Protein AF-A0A4Q8QWB9-F1 (afdb_monomer)

Foldseek 3Di:
DPDQDAPPVGHGDDPVVCPPCPPVNVVVVVVVVVVVVVVVVVVVLVCCCVPPVPPDDVVVVVVVVVVVVVVD

Mean predicted aligned error: 13.38 Å

Secondary structure (DSSP, 8-state):
-----B-TTSPBPPTTT--PPPHHHHHHHHHHHHHHHHHHHHHHHHHHHHH-TTT--HHHHHHHHHHHHHT-

Structure (mmCIF, N/CA/C/O backbone):
data_AF-A0A4Q8QWB9-F1
#
_entry.id   AF-A0A4Q8QWB9-F1
#
loop_
_atom_site.group_PDB
_atom_site.id
_atom_site.type_symbol
_atom_site.label_atom_id
_atom_site.label_alt_id
_atom_site.label_comp_id
_atom_site.label_asym_id
_atom_site.label_entity_id
_atom_site.la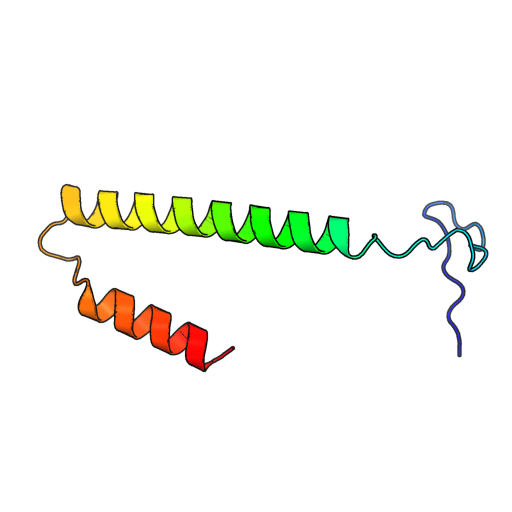bel_seq_id
_atom_site.pdbx_PDB_ins_code
_atom_site.Cartn_x
_atom_site.Cartn_y
_atom_site.Cartn_z
_atom_site.occupancy
_atom_site.B_iso_or_equiv
_atom_site.auth_seq_id
_atom_site.auth_c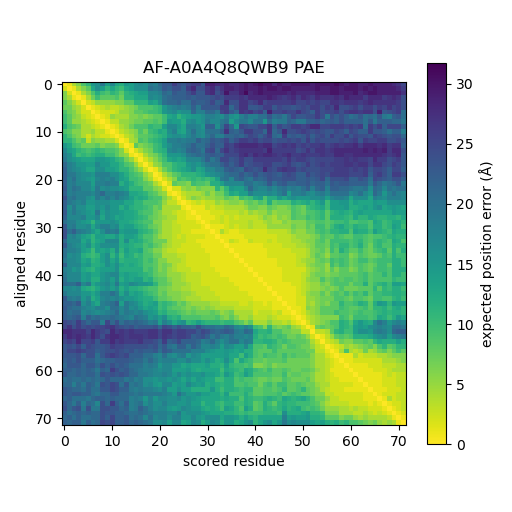omp_id
_atom_site.auth_asym_id
_atom_site.auth_atom_id
_atom_site.pdbx_PDB_model_num
ATOM 1 N N . MET A 1 1 ? 10.391 -19.994 -30.288 1.00 40.03 1 MET A N 1
ATOM 2 C CA . MET A 1 1 ? 10.017 -18.904 -31.212 1.00 40.03 1 MET A CA 1
ATOM 3 C C . MET A 1 1 ? 10.239 -17.574 -30.514 1.00 40.03 1 MET A C 1
ATOM 5 O O . MET A 1 1 ? 9.563 -17.301 -29.532 1.00 40.03 1 MET A O 1
ATOM 9 N N . SER A 1 2 ? 11.203 -16.780 -30.970 1.00 48.34 2 SER A N 1
ATOM 10 C CA . SER A 1 2 ? 11.317 -15.359 -30.629 1.00 48.34 2 SER A CA 1
ATOM 11 C C . SER A 1 2 ? 10.153 -14.625 -31.298 1.00 48.34 2 SER A C 1
ATOM 13 O O . SER A 1 2 ? 10.025 -14.681 -32.517 1.00 48.34 2 SER A O 1
ATOM 15 N N . ASN A 1 3 ? 9.264 -14.015 -30.513 1.00 58.38 3 ASN A N 1
ATOM 16 C CA . ASN A 1 3 ? 8.166 -13.207 -31.040 1.00 58.38 3 ASN A CA 1
ATOM 17 C C . ASN A 1 3 ? 8.743 -11.824 -31.395 1.00 58.38 3 ASN A C 1
ATOM 19 O O . ASN A 1 3 ? 9.178 -11.132 -30.469 1.00 58.38 3 ASN A O 1
ATOM 23 N N . PRO A 1 4 ? 8.861 -11.443 -32.680 1.00 62.16 4 PRO A N 1
ATOM 24 C CA . PRO A 1 4 ? 9.322 -10.107 -33.028 1.00 62.16 4 PRO A CA 1
ATOM 25 C C . PRO A 1 4 ? 8.297 -9.112 -32.480 1.00 62.16 4 PRO A C 1
ATOM 27 O O . PRO A 1 4 ? 7.115 -9.193 -32.801 1.00 62.16 4 PRO A O 1
ATOM 30 N N . GLY A 1 5 ? 8.728 -8.227 -31.579 1.00 68.88 5 GLY A N 1
ATOM 31 C CA . GLY A 1 5 ? 7.862 -7.160 -31.089 1.00 68.88 5 GLY A CA 1
ATOM 32 C C . GLY A 1 5 ? 7.409 -6.306 -32.271 1.00 68.88 5 GLY A C 1
ATOM 33 O O . GLY A 1 5 ? 8.215 -5.982 -33.138 1.00 68.88 5 GLY A O 1
ATOM 34 N N . PHE A 1 6 ? 6.127 -5.973 -32.328 1.00 73.00 6 PHE A N 1
ATOM 35 C CA . PHE A 1 6 ? 5.583 -5.030 -33.301 1.00 73.00 6 PHE A CA 1
ATOM 36 C C . PHE A 1 6 ? 5.229 -3.735 -32.574 1.00 73.00 6 PHE A C 1
ATOM 38 O O . PHE A 1 6 ? 4.776 -3.776 -31.428 1.00 73.00 6 PHE A O 1
ATOM 45 N N . ASP A 1 7 ? 5.456 -2.597 -33.224 1.00 72.69 7 ASP A N 1
ATOM 46 C CA . ASP A 1 7 ? 5.037 -1.290 -32.716 1.00 72.69 7 ASP A CA 1
ATOM 47 C C . ASP A 1 7 ? 3.511 -1.136 -32.712 1.00 72.69 7 ASP A C 1
ATOM 49 O O . ASP A 1 7 ? 2.798 -1.909 -33.350 1.00 72.69 7 ASP A O 1
ATOM 53 N N . ALA A 1 8 ? 2.990 -0.129 -32.004 1.00 78.19 8 ALA A N 1
ATOM 54 C CA . ALA A 1 8 ? 1.559 0.180 -31.936 1.00 78.19 8 ALA A CA 1
ATOM 55 C C . ALA A 1 8 ? 0.925 0.408 -33.325 1.00 78.19 8 ALA A C 1
ATOM 57 O O . ALA A 1 8 ? -0.288 0.284 -33.480 1.00 78.19 8 ALA A O 1
ATOM 58 N N . PHE A 1 9 ? 1.754 0.703 -34.331 1.00 81.50 9 PHE A N 1
ATOM 59 C CA . PHE A 1 9 ? 1.380 0.874 -35.735 1.00 81.50 9 PHE A CA 1
ATOM 60 C C . PHE A 1 9 ? 1.669 -0.353 -36.620 1.00 81.50 9 PHE A C 1
ATOM 62 O O . PHE A 1 9 ? 1.445 -0.298 -37.823 1.00 81.50 9 PHE A O 1
ATOM 69 N N . GLY A 1 10 ? 2.135 -1.467 -36.048 1.00 76.69 10 GLY A N 1
ATOM 70 C CA . GLY A 1 10 ? 2.358 -2.728 -36.764 1.00 76.69 10 GLY A CA 1
ATOM 71 C C . GLY A 1 10 ? 3.705 -2.853 -37.479 1.00 76.69 10 GLY A C 1
ATOM 72 O O . GLY A 1 10 ? 3.925 -3.844 -38.171 1.00 76.69 10 GLY A O 1
ATOM 73 N N . GLU A 1 11 ? 4.621 -1.901 -37.301 1.00 80.81 11 GLU A N 1
ATOM 74 C CA . GLU A 1 11 ? 5.977 -1.991 -37.851 1.00 80.81 11 GLU A CA 1
ATOM 75 C C . GLU A 1 11 ? 6.839 -2.973 -37.030 1.00 80.81 11 GLU A C 1
ATOM 77 O O . GLU A 1 11 ? 6.771 -2.963 -35.793 1.00 80.81 11 GLU A O 1
ATOM 82 N N . PRO A 1 12 ? 7.649 -3.838 -37.673 1.00 72.00 12 PRO A N 1
ATOM 83 C CA . PRO A 1 12 ? 8.509 -4.785 -36.971 1.00 72.00 12 PRO A CA 1
ATOM 84 C C . PRO A 1 12 ? 9.592 -4.035 -36.184 1.00 72.00 12 PRO A C 1
ATOM 86 O O . PRO A 1 12 ? 10.447 -3.359 -36.757 1.00 72.00 12 PRO A O 1
ATOM 89 N N . MET A 1 13 ? 9.580 -4.165 -34.855 1.00 63.53 13 MET A N 1
ATOM 90 C CA . MET A 1 13 ? 10.592 -3.550 -34.002 1.00 63.53 13 MET A CA 1
ATOM 91 C C . MET A 1 13 ? 11.920 -4.288 -34.167 1.00 63.53 13 MET A C 1
ATOM 93 O O . MET A 1 13 ? 12.021 -5.497 -33.934 1.00 63.53 13 MET A O 1
ATOM 97 N N . THR A 1 14 ? 12.976 -3.557 -34.515 1.00 65.00 14 THR A N 1
ATOM 98 C CA . THR A 1 14 ? 14.335 -4.070 -34.355 1.00 65.00 14 THR A CA 1
ATOM 99 C C . THR A 1 14 ? 14.604 -4.246 -32.859 1.00 65.00 14 THR A C 1
ATOM 101 O O . THR A 1 14 ? 14.193 -3.425 -32.042 1.00 65.00 14 THR A O 1
ATOM 104 N N . ALA A 1 15 ? 15.299 -5.314 -32.460 1.00 58.44 15 ALA A N 1
ATOM 105 C CA . ALA A 1 15 ? 15.582 -5.597 -31.043 1.00 58.44 15 ALA A CA 1
ATOM 106 C C . ALA A 1 15 ? 16.309 -4.443 -30.307 1.00 58.44 15 ALA A C 1
ATOM 108 O O . ALA A 1 15 ? 16.356 -4.421 -29.080 1.00 58.44 15 ALA A O 1
ATOM 109 N N . GLU A 1 16 ? 16.852 -3.481 -31.055 1.00 56.81 16 GLU A N 1
ATOM 110 C CA . GLU A 1 16 ? 17.516 -2.272 -30.575 1.00 56.81 16 GLU A CA 1
ATOM 111 C C . GLU A 1 16 ? 16.540 -1.166 -30.115 1.00 56.81 16 GLU A C 1
ATOM 113 O O . GLU A 1 16 ? 16.886 -0.378 -29.232 1.00 56.81 16 GLU A O 1
ATOM 118 N N . SER A 1 17 ? 15.307 -1.120 -30.645 1.00 56.00 17 SER A N 1
ATOM 119 C CA . SER A 1 17 ? 14.283 -0.138 -30.241 1.00 56.00 17 SER A CA 1
ATOM 120 C C . SER A 1 17 ? 13.564 -0.523 -28.946 1.00 56.00 17 SER A C 1
ATOM 122 O O . SER A 1 17 ? 13.049 0.343 -28.233 1.00 56.00 17 SER A O 1
ATOM 124 N N . VAL A 1 18 ? 13.604 -1.805 -28.572 1.00 56.44 18 VAL A N 1
ATOM 125 C CA . VAL A 1 18 ? 13.122 -2.309 -27.282 1.00 56.44 18 VAL A CA 1
ATOM 126 C C . VAL A 1 18 ? 14.171 -2.010 -26.207 1.00 56.44 18 VAL A C 1
ATOM 128 O O . VAL A 1 18 ? 14.785 -2.901 -25.619 1.00 56.44 18 VAL A O 1
ATOM 131 N N . ARG A 1 19 ? 14.403 -0.724 -25.912 1.00 55.75 19 ARG A N 1
ATOM 132 C CA . ARG A 1 19 ? 15.067 -0.349 -24.660 1.00 55.75 19 ARG A CA 1
ATOM 133 C C . ARG A 1 19 ? 14.143 -0.770 -23.529 1.00 55.75 19 ARG A C 1
ATOM 135 O O . ARG A 1 19 ? 13.171 -0.082 -23.227 1.00 55.75 19 ARG A O 1
ATOM 142 N N . ALA A 1 20 ? 14.450 -1.911 -22.913 1.00 59.47 20 ALA A N 1
ATOM 143 C CA . ALA A 1 20 ? 13.817 -2.323 -21.672 1.00 59.47 20 ALA A CA 1
ATOM 144 C C . ALA A 1 20 ? 13.803 -1.114 -20.719 1.00 59.47 20 ALA A C 1
ATOM 146 O O . ALA A 1 20 ? 14.843 -0.449 -20.602 1.00 59.47 20 ALA A O 1
ATOM 147 N N . PRO A 1 21 ? 12.661 -0.786 -20.080 1.00 58.62 21 PRO A N 1
ATOM 148 C CA . PRO A 1 21 ? 12.594 0.337 -19.160 1.00 58.62 21 PRO A CA 1
ATOM 149 C C . PRO A 1 21 ? 13.757 0.208 -18.183 1.00 58.62 21 PRO A C 1
ATOM 151 O O . PRO A 1 21 ? 13.905 -0.817 -17.512 1.00 58.62 21 PRO A O 1
ATOM 154 N N . GLY A 1 22 ? 14.650 1.204 -18.195 1.00 63.28 22 GLY A N 1
ATOM 155 C CA . GLY A 1 22 ? 15.905 1.121 -17.459 1.00 63.28 22 GLY A CA 1
ATOM 156 C C . GLY A 1 22 ? 15.615 0.749 -16.008 1.00 63.28 22 GLY A C 1
ATOM 157 O O . GLY A 1 22 ? 14.655 1.256 -15.428 1.00 63.28 22 GLY A O 1
ATOM 158 N N . ARG A 1 23 ? 16.422 -0.138 -15.408 1.00 64.88 23 ARG A N 1
ATOM 159 C CA . ARG A 1 23 ? 16.197 -0.638 -14.033 1.00 64.88 23 ARG A CA 1
ATOM 160 C C . ARG A 1 23 ? 15.912 0.502 -13.041 1.00 64.88 23 ARG A C 1
ATOM 162 O O . ARG A 1 23 ? 15.060 0.345 -12.171 1.00 64.88 23 ARG A O 1
ATOM 169 N N . ALA A 1 24 ? 16.526 1.669 -13.249 1.00 67.00 24 ALA A N 1
ATOM 170 C CA . ALA A 1 24 ? 16.268 2.903 -12.507 1.00 67.00 24 ALA A CA 1
ATOM 171 C C . ALA A 1 24 ? 14.809 3.410 -12.591 1.00 67.00 24 ALA A C 1
ATOM 173 O O . ALA A 1 24 ? 14.232 3.769 -11.569 1.00 67.00 24 ALA A O 1
ATOM 174 N N . SER A 1 25 ? 14.185 3.394 -13.773 1.00 72.69 25 SER A N 1
ATOM 175 C CA . SER A 1 25 ? 12.786 3.805 -13.976 1.00 72.69 25 SER A CA 1
ATOM 176 C C . SER A 1 25 ? 11.819 2.864 -13.255 1.00 72.69 25 SER A C 1
ATOM 178 O O . SER A 1 25 ? 10.939 3.312 -12.521 1.00 72.69 25 SER A O 1
ATOM 180 N N . SER A 1 26 ? 12.044 1.552 -13.370 1.00 76.44 26 SER A N 1
ATOM 181 C CA . SER A 1 26 ? 11.224 0.557 -12.668 1.00 76.44 26 SER A CA 1
ATOM 182 C C . SER A 1 26 ? 11.343 0.663 -11.141 1.00 76.44 26 SER A C 1
ATOM 184 O O . SER A 1 26 ? 10.362 0.473 -10.422 1.00 76.44 26 SER A O 1
ATOM 186 N N . TRP A 1 27 ? 12.531 1.011 -10.637 1.00 86.00 27 TRP A N 1
ATOM 187 C CA . TRP A 1 27 ? 12.774 1.192 -9.210 1.00 86.00 27 TRP A CA 1
ATOM 188 C C . TRP A 1 27 ? 12.104 2.456 -8.673 1.00 86.00 27 TRP A C 1
ATOM 190 O O . TRP A 1 27 ? 11.436 2.390 -7.646 1.00 86.00 27 TRP A O 1
ATOM 200 N N . LEU A 1 28 ? 12.201 3.576 -9.396 1.00 87.44 28 LEU A N 1
ATOM 201 C CA . LEU A 1 28 ? 11.555 4.828 -9.003 1.00 87.44 28 LEU A CA 1
ATOM 202 C C . LEU A 1 28 ? 10.028 4.690 -8.963 1.00 87.44 28 LEU A C 1
ATOM 204 O O . LEU A 1 28 ? 9.393 5.160 -8.022 1.00 87.44 28 LEU A O 1
ATOM 208 N N . LEU A 1 29 ? 9.443 3.984 -9.935 1.00 86.94 29 LEU A N 1
ATOM 209 C CA . LEU A 1 29 ? 8.008 3.686 -9.952 1.00 86.94 29 LEU A CA 1
ATOM 210 C C . LEU A 1 29 ? 7.584 2.836 -8.750 1.00 86.94 29 LEU A C 1
ATOM 212 O O . LEU A 1 29 ? 6.579 3.135 -8.104 1.00 86.94 29 LEU A O 1
ATOM 216 N N . ARG A 1 30 ? 8.363 1.801 -8.409 1.00 88.50 30 ARG A N 1
ATOM 217 C CA . ARG A 1 30 ? 8.108 0.961 -7.229 1.00 88.50 30 ARG A CA 1
ATOM 218 C C . ARG A 1 30 ? 8.249 1.746 -5.928 1.00 88.50 30 ARG A C 1
ATOM 2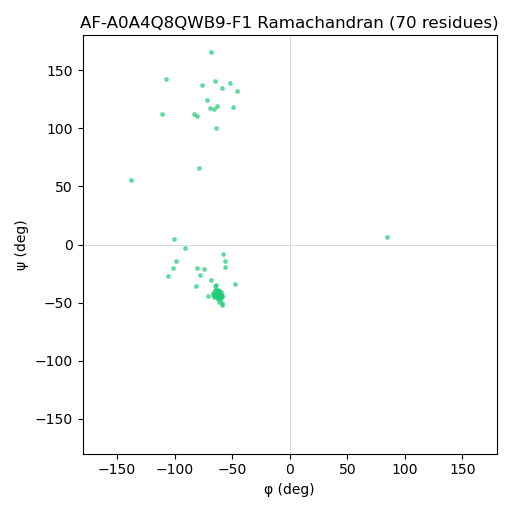20 O O . ARG A 1 30 ? 7.380 1.636 -5.069 1.00 88.50 30 ARG A O 1
ATOM 227 N N . ALA A 1 31 ? 9.293 2.562 -5.808 1.00 91.19 31 ALA A N 1
ATOM 228 C CA . ALA A 1 31 ? 9.526 3.406 -4.642 1.00 91.19 31 ALA A CA 1
ATOM 229 C C . ALA A 1 31 ? 8.393 4.425 -4.451 1.00 91.19 31 ALA A C 1
ATOM 231 O O . ALA A 1 31 ? 7.849 4.535 -3.355 1.00 91.19 31 ALA A O 1
ATOM 232 N N . GLY A 1 32 ? 7.981 5.109 -5.524 1.00 91.06 32 GLY A N 1
ATOM 233 C CA . GLY A 1 32 ? 6.878 6.071 -5.489 1.00 91.06 32 GLY A CA 1
ATOM 234 C C . GLY A 1 32 ? 5.542 5.419 -5.138 1.00 91.06 32 GLY A C 1
ATOM 235 O O . GLY A 1 32 ? 4.818 5.915 -4.279 1.00 91.06 32 GLY A O 1
ATOM 236 N N . THR A 1 33 ? 5.247 4.263 -5.737 1.00 95.25 33 THR A N 1
ATOM 237 C CA . THR 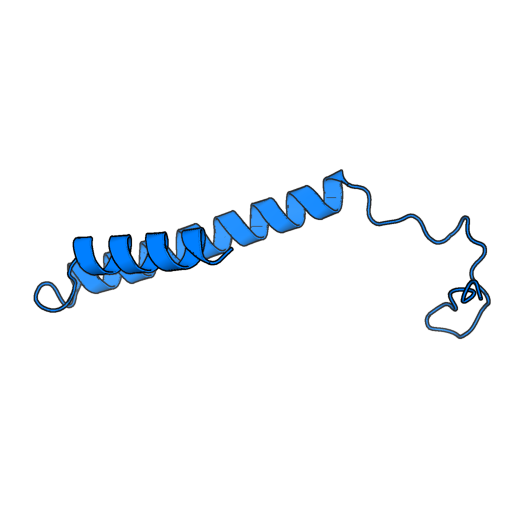A 1 33 ? 4.020 3.507 -5.444 1.00 95.25 33 THR A CA 1
ATOM 238 C C . THR A 1 33 ? 3.996 3.042 -3.987 1.00 95.25 33 THR A C 1
ATOM 240 O O . THR A 1 33 ? 2.992 3.220 -3.303 1.00 95.25 33 THR A O 1
ATOM 243 N N . GLY A 1 34 ? 5.109 2.503 -3.479 1.00 94.25 34 GLY A N 1
ATOM 244 C CA . GLY A 1 34 ? 5.230 2.103 -2.077 1.00 94.25 34 GLY A CA 1
ATOM 245 C C . GLY A 1 34 ? 5.049 3.277 -1.112 1.00 94.25 34 GLY A C 1
ATOM 246 O O . GLY A 1 34 ? 4.276 3.172 -0.162 1.00 94.25 34 GLY A O 1
ATOM 247 N N . ALA A 1 35 ? 5.698 4.413 -1.384 1.00 95.25 35 ALA A N 1
ATOM 248 C CA . ALA A 1 35 ? 5.573 5.618 -0.565 1.00 95.25 35 ALA A CA 1
ATOM 249 C C . ALA A 1 35 ? 4.133 6.156 -0.536 1.00 95.25 35 ALA A C 1
ATOM 251 O O . ALA A 1 35 ? 3.629 6.506 0.531 1.00 95.25 35 ALA A O 1
ATOM 252 N N . PHE A 1 36 ? 3.454 6.170 -1.686 1.00 93.38 36 PHE A N 1
ATOM 253 C CA . PHE A 1 36 ? 2.053 6.573 -1.784 1.00 93.38 36 PHE A CA 1
ATOM 254 C C . PHE A 1 36 ? 1.151 5.698 -0.907 1.00 93.38 36 PHE A C 1
ATOM 256 O O . PHE A 1 36 ? 0.407 6.216 -0.075 1.00 93.38 36 PHE A O 1
ATOM 263 N N . TRP A 1 37 ? 1.250 4.373 -1.043 1.00 95.12 37 TRP A N 1
ATOM 264 C CA . TRP A 1 37 ? 0.418 3.452 -0.267 1.00 95.12 37 TRP A CA 1
ATOM 265 C C . TRP A 1 37 ? 0.706 3.507 1.232 1.00 95.12 37 TRP A C 1
ATOM 267 O O . TRP A 1 37 ? -0.229 3.422 2.028 1.00 95.12 37 TRP A O 1
ATOM 277 N N . LEU A 1 38 ? 1.966 3.712 1.624 1.00 94.19 38 LEU A N 1
ATOM 278 C CA . LEU A 1 38 ? 2.338 3.912 3.025 1.00 94.19 38 LEU A CA 1
ATOM 279 C C . LEU A 1 38 ? 1.649 5.157 3.596 1.00 94.19 38 LEU A C 1
ATOM 281 O O . LEU A 1 38 ? 1.040 5.087 4.664 1.00 94.19 38 LEU A O 1
ATOM 285 N N . LEU A 1 39 ? 1.677 6.274 2.862 1.00 94.00 39 LEU A N 1
ATOM 286 C CA . LEU A 1 39 ? 1.011 7.508 3.277 1.00 94.00 39 LEU A CA 1
ATOM 287 C C . LEU A 1 39 ? -0.506 7.309 3.421 1.00 94.00 39 LEU A C 1
ATOM 289 O O . LEU A 1 39 ? -1.087 7.696 4.433 1.00 94.00 39 LEU A O 1
ATOM 293 N N . VAL A 1 40 ? -1.141 6.661 2.438 1.00 94.25 40 VAL A N 1
ATOM 294 C CA . VAL A 1 40 ? -2.581 6.356 2.453 1.00 94.25 40 VAL A CA 1
ATOM 295 C C . VAL A 1 40 ? -2.949 5.514 3.673 1.00 94.25 40 VAL A C 1
ATOM 297 O O . VAL A 1 40 ? -3.864 5.879 4.413 1.00 94.25 40 VAL A O 1
ATOM 300 N N . ALA A 1 41 ? -2.221 4.421 3.921 1.00 90.12 41 ALA A N 1
ATOM 301 C CA . ALA A 1 41 ? -2.455 3.561 5.075 1.00 90.12 41 ALA A CA 1
ATOM 302 C C . ALA A 1 41 ? -2.306 4.340 6.391 1.00 90.12 41 ALA A C 1
ATOM 304 O O . ALA A 1 41 ? -3.170 4.241 7.260 1.00 90.12 41 ALA A O 1
ATOM 305 N N . GLY A 1 42 ? -1.269 5.175 6.511 1.00 91.06 42 GLY A N 1
ATOM 306 C CA . GLY A 1 42 ? -1.055 6.029 7.679 1.00 91.06 42 GLY A CA 1
ATOM 307 C C . GLY A 1 42 ? -2.215 6.993 7.941 1.00 91.06 42 GLY A C 1
ATOM 308 O O . GLY A 1 42 ? -2.681 7.092 9.075 1.00 91.06 42 GLY A O 1
ATOM 309 N N . ILE A 1 43 ? -2.733 7.656 6.903 1.00 88.75 43 ILE A N 1
ATOM 310 C CA . ILE A 1 43 ? -3.866 8.588 7.029 1.00 88.75 43 ILE A CA 1
ATOM 311 C C . ILE A 1 43 ? -5.145 7.846 7.433 1.00 88.75 43 ILE A C 1
ATOM 313 O O . ILE A 1 43 ? -5.871 8.314 8.309 1.00 88.75 43 ILE A O 1
ATOM 317 N N . VAL A 1 44 ? -5.422 6.683 6.837 1.00 87.38 44 VAL A N 1
ATOM 318 C CA . VAL A 1 44 ? -6.601 5.869 7.182 1.00 87.38 44 VAL A CA 1
ATOM 319 C C . VAL A 1 44 ? -6.522 5.374 8.627 1.00 87.38 44 VAL A C 1
ATOM 321 O O . VAL A 1 44 ? -7.516 5.458 9.347 1.00 87.38 44 VAL A O 1
ATOM 324 N N . ILE A 1 45 ? -5.346 4.922 9.073 1.00 85.50 45 ILE A N 1
ATOM 325 C CA . ILE A 1 45 ? -5.101 4.517 10.464 1.00 85.50 45 ILE A CA 1
ATOM 326 C C . ILE A 1 45 ? -5.305 5.699 11.412 1.00 85.50 45 ILE A C 1
ATOM 328 O O . ILE A 1 45 ? -6.044 5.575 12.386 1.00 85.50 45 ILE A O 1
ATOM 332 N N . ALA A 1 46 ? -4.708 6.856 11.115 1.00 85.12 46 ALA A N 1
ATOM 333 C CA . ALA A 1 46 ? -4.877 8.062 11.919 1.00 85.12 46 ALA A CA 1
ATOM 334 C C . ALA A 1 46 ? -6.356 8.466 12.005 1.00 85.12 46 ALA A C 1
ATOM 336 O O . ALA A 1 46 ? -6.858 8.749 13.089 1.00 85.12 46 ALA A O 1
ATOM 337 N N . ARG A 1 47 ? -7.084 8.412 10.882 1.00 85.38 47 ARG A N 1
ATOM 338 C CA . ARG A 1 47 ? -8.528 8.670 10.830 1.00 85.38 47 ARG A CA 1
ATOM 339 C C . ARG A 1 47 ? -9.304 7.675 11.691 1.00 85.38 47 ARG A C 1
ATOM 341 O O . ARG A 1 47 ? -10.191 8.090 12.427 1.00 85.38 47 ARG A O 1
ATOM 348 N N . ALA A 1 48 ? -8.991 6.384 11.622 1.00 81.62 48 ALA A N 1
ATOM 349 C CA . ALA A 1 48 ? -9.660 5.368 12.431 1.00 81.62 48 ALA A CA 1
ATOM 350 C C . ALA A 1 48 ? -9.393 5.564 13.932 1.00 81.62 48 ALA A C 1
ATOM 352 O O . ALA A 1 48 ? -10.324 5.515 14.729 1.00 81.62 48 ALA A O 1
ATOM 353 N N . ALA A 1 49 ? -8.150 5.872 14.307 1.00 79.50 49 ALA A N 1
ATOM 354 C CA . ALA A 1 49 ? -7.777 6.149 15.689 1.00 79.50 49 ALA A CA 1
ATOM 355 C C . ALA A 1 49 ? -8.461 7.411 16.243 1.00 79.50 49 ALA A C 1
ATOM 357 O O . ALA A 1 49 ? -8.886 7.420 17.395 1.00 79.50 49 ALA A O 1
ATOM 358 N N . TYR A 1 50 ? -8.587 8.466 15.430 1.00 75.06 50 TYR A N 1
ATOM 359 C CA . TYR A 1 50 ? -9.124 9.753 15.882 1.00 75.06 50 TYR A CA 1
ATOM 360 C C . TYR A 1 50 ? -10.658 9.800 15.915 1.00 75.06 50 TYR A C 1
ATOM 362 O O . TYR A 1 50 ? -11.230 10.434 16.797 1.00 75.06 50 TYR A O 1
ATOM 370 N N . PHE A 1 51 ? -11.334 9.145 14.964 1.00 70.75 51 PHE A N 1
ATOM 371 C CA . PHE A 1 51 ? -12.796 9.201 14.843 1.00 70.75 51 PHE A CA 1
ATOM 372 C C . PHE A 1 51 ? -13.517 7.968 15.411 1.00 70.75 51 PHE A C 1
ATOM 374 O O . PHE A 1 51 ? -14.700 8.062 15.723 1.00 70.75 51 PHE A O 1
ATOM 381 N N . GLU A 1 52 ? -12.836 6.828 15.580 1.00 66.06 52 GLU A N 1
ATOM 382 C CA . GLU A 1 52 ? -13.436 5.561 16.032 1.00 66.06 52 GLU A CA 1
ATOM 383 C C . GLU A 1 52 ? -12.537 4.834 17.052 1.00 66.06 52 GLU A C 1
ATOM 385 O O . GLU A 1 52 ? -12.192 3.658 16.902 1.00 66.06 52 GLU A O 1
ATOM 390 N N . ALA A 1 53 ? -12.180 5.534 18.134 1.00 60.88 53 ALA A N 1
ATOM 391 C CA . ALA A 1 53 ? -11.248 5.071 19.172 1.00 60.88 53 ALA A CA 1
ATOM 392 C C . ALA A 1 53 ? -11.631 3.749 19.888 1.00 60.88 53 ALA A C 1
ATOM 394 O O . ALA A 1 53 ? -10.828 3.215 20.647 1.00 60.88 53 ALA A O 1
ATOM 395 N N . GLY A 1 54 ? -12.833 3.202 19.658 1.00 63.72 54 GLY A N 1
ATOM 396 C CA . GLY A 1 54 ? -13.279 1.915 20.211 1.00 63.72 54 GLY A CA 1
ATOM 397 C C . GLY A 1 54 ? -13.168 0.712 19.264 1.00 63.72 54 GLY A C 1
ATOM 398 O O . GLY A 1 54 ? -13.279 -0.422 19.721 1.00 63.72 54 GLY A O 1
ATOM 399 N N . VAL A 1 55 ? -12.966 0.930 17.959 1.00 63.97 55 VAL A N 1
ATOM 400 C CA . VAL A 1 55 ? -12.976 -0.138 16.934 1.00 63.97 55 VAL A C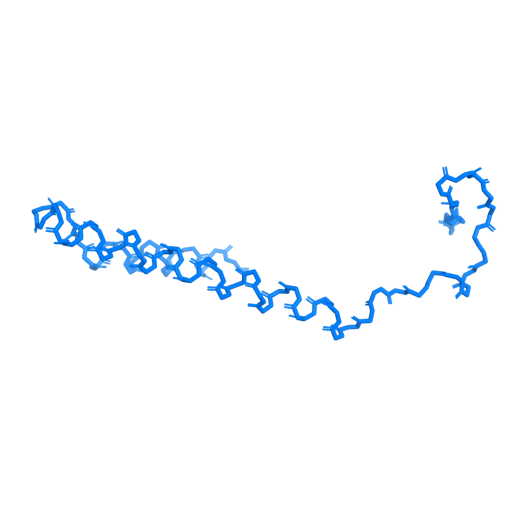A 1
ATOM 401 C C . VAL A 1 55 ? -11.563 -0.460 16.441 1.00 63.97 55 VAL A C 1
ATOM 403 O O . VAL A 1 55 ? -11.279 -1.585 16.021 1.00 63.97 55 VAL A O 1
ATOM 406 N N . PHE A 1 56 ? -10.653 0.511 16.511 1.00 68.50 56 PHE A N 1
ATOM 407 C CA . PHE A 1 56 ? -9.296 0.349 16.012 1.00 68.50 56 PHE A CA 1
ATOM 408 C C . PHE A 1 56 ? -8.391 -0.354 17.035 1.00 68.50 56 PHE A C 1
ATOM 410 O O . PHE A 1 56 ? -8.053 0.203 18.075 1.00 68.50 56 PHE A O 1
ATOM 417 N N . ASN A 1 57 ? -7.965 -1.581 16.720 1.00 74.56 57 ASN A N 1
ATOM 418 C CA . ASN A 1 57 ? -6.976 -2.323 17.498 1.00 74.56 57 ASN A CA 1
ATOM 419 C C . ASN A 1 57 ? -5.674 -2.443 16.691 1.00 74.56 57 ASN A C 1
ATOM 421 O O . ASN A 1 57 ? -5.630 -3.119 15.658 1.00 74.56 57 ASN A O 1
ATOM 425 N N . PHE A 1 58 ? -4.628 -1.766 17.166 1.00 73.25 58 PHE A N 1
ATOM 426 C CA . PHE A 1 58 ? -3.336 -1.698 16.486 1.00 73.25 58 PHE A CA 1
ATOM 427 C C . PHE A 1 58 ? -2.673 -3.078 16.355 1.00 73.25 58 PHE A C 1
ATOM 429 O O . PHE A 1 58 ? -2.176 -3.398 15.278 1.00 73.25 58 PHE A O 1
ATOM 436 N N . ASP A 1 59 ? -2.755 -3.939 17.376 1.00 78.25 59 ASP A N 1
ATOM 437 C CA . ASP A 1 59 ? -2.183 -5.293 17.333 1.00 78.25 59 ASP A CA 1
ATOM 438 C C . ASP A 1 59 ? -2.820 -6.151 16.234 1.00 78.25 59 ASP A C 1
ATOM 440 O O . ASP A 1 59 ? -2.125 -6.859 15.504 1.00 78.25 59 ASP A O 1
ATOM 444 N N . ARG A 1 60 ? -4.142 -6.044 16.041 1.00 80.81 60 ARG A N 1
ATOM 445 C CA . ARG A 1 60 ? -4.846 -6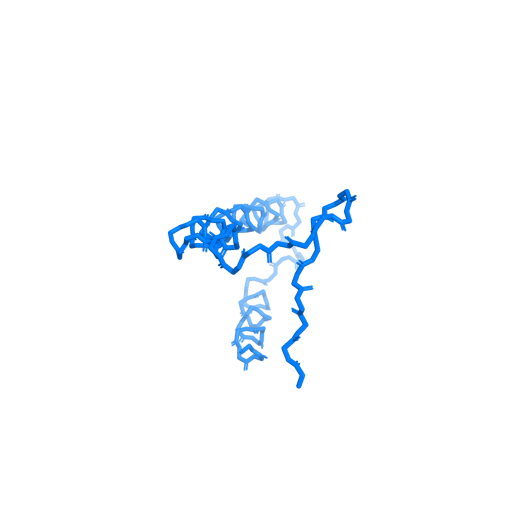.741 14.953 1.00 80.81 60 ARG A CA 1
ATOM 446 C C . ARG A 1 60 ? -4.409 -6.243 13.573 1.00 80.81 60 ARG A C 1
ATOM 448 O O . ARG A 1 60 ? -4.275 -7.048 12.651 1.00 80.81 60 ARG A O 1
ATOM 455 N N . ALA A 1 61 ? -4.192 -4.937 13.423 1.00 78.62 61 ALA A N 1
ATOM 456 C CA . ALA A 1 61 ? -3.709 -4.350 12.175 1.00 78.62 61 ALA A CA 1
ATOM 457 C C . ALA A 1 61 ? -2.269 -4.794 11.860 1.00 78.62 61 ALA A C 1
ATOM 459 O O . ALA A 1 61 ? -1.970 -5.155 10.721 1.00 78.62 61 ALA A O 1
ATOM 460 N N . VAL A 1 62 ? -1.400 -4.838 12.875 1.00 80.62 62 VAL A N 1
ATOM 461 C CA . VAL A 1 62 ? -0.020 -5.327 12.750 1.00 80.62 62 VAL A CA 1
ATOM 462 C C . VAL A 1 62 ? 0.008 -6.816 12.407 1.00 80.62 62 VAL A C 1
ATOM 464 O O . VAL A 1 62 ? 0.719 -7.203 11.484 1.00 80.62 62 VAL A O 1
ATOM 467 N N . ALA A 1 63 ? -0.808 -7.641 13.066 1.00 83.88 63 ALA A N 1
ATOM 468 C CA . ALA A 1 63 ? -0.899 -9.071 12.771 1.00 83.88 63 ALA A CA 1
ATOM 469 C C . ALA A 1 63 ? -1.374 -9.340 11.331 1.00 83.88 63 ALA A C 1
ATOM 471 O O . ALA A 1 63 ? -0.839 -10.216 10.651 1.00 83.88 63 ALA A O 1
ATOM 472 N N . TRP A 1 64 ? -2.339 -8.559 10.831 1.00 81.69 64 TRP A N 1
ATOM 473 C CA . TRP A 1 64 ? -2.775 -8.638 9.434 1.00 81.69 64 TRP A CA 1
ATOM 474 C C . TRP A 1 64 ? -1.660 -8.243 8.457 1.00 81.69 64 TRP A C 1
ATOM 476 O O . TRP A 1 64 ? -1.425 -8.952 7.478 1.00 81.69 64 TRP A O 1
ATOM 486 N N . ALA A 1 65 ? -0.934 -7.157 8.742 1.00 81.94 65 ALA A N 1
ATOM 487 C CA . ALA A 1 65 ? 0.195 -6.729 7.922 1.00 81.94 65 ALA A CA 1
ATOM 488 C C . ALA A 1 65 ? 1.302 -7.795 7.896 1.00 81.94 65 ALA A C 1
ATOM 490 O O . ALA A 1 65 ? 1.780 -8.159 6.826 1.00 81.94 65 ALA A O 1
ATOM 491 N N . GLN A 1 66 ? 1.663 -8.356 9.053 1.00 80.38 66 GLN A N 1
ATOM 492 C CA . GLN A 1 66 ? 2.628 -9.454 9.147 1.00 80.38 66 GLN A CA 1
ATOM 493 C C . GLN A 1 66 ? 2.178 -10.688 8.357 1.00 80.38 66 GLN A C 1
ATOM 495 O O . GLN A 1 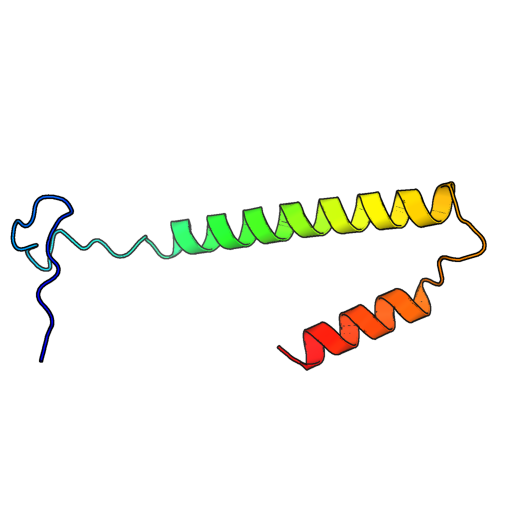66 ? 2.998 -11.285 7.666 1.00 80.38 66 GLN A O 1
ATOM 500 N N . GLY A 1 67 ? 0.888 -11.036 8.398 1.00 81.69 67 GLY A N 1
ATOM 501 C CA . GLY A 1 67 ? 0.329 -12.129 7.599 1.00 81.69 67 GLY A CA 1
ATOM 502 C C . GLY A 1 67 ? 0.452 -11.898 6.090 1.00 81.69 67 GLY A C 1
ATOM 503 O O . GLY A 1 67 ? 0.799 -12.819 5.358 1.00 81.69 67 GLY A O 1
ATOM 504 N N . LEU A 1 68 ? 0.236 -10.665 5.624 1.00 78.94 68 LEU A N 1
ATOM 505 C CA . LEU A 1 68 ? 0.437 -10.296 4.220 1.00 78.94 68 LEU A CA 1
ATOM 506 C C . LEU A 1 68 ? 1.903 -10.354 3.794 1.00 78.94 68 LEU A C 1
ATOM 508 O O . LEU A 1 68 ? 2.195 -10.861 2.717 1.00 78.94 68 LEU A O 1
ATOM 512 N N . PHE A 1 69 ? 2.820 -9.855 4.625 1.00 75.94 69 PHE A N 1
ATOM 513 C CA . PHE A 1 69 ? 4.254 -9.924 4.334 1.00 75.94 69 PHE A CA 1
ATOM 514 C C . PHE A 1 69 ? 4.795 -11.356 4.385 1.00 75.94 69 PHE A C 1
ATOM 516 O O . PHE A 1 69 ? 5.725 -11.663 3.654 1.00 75.94 69 PHE A O 1
ATOM 523 N N . ALA A 1 70 ? 4.221 -12.231 5.213 1.00 75.75 70 A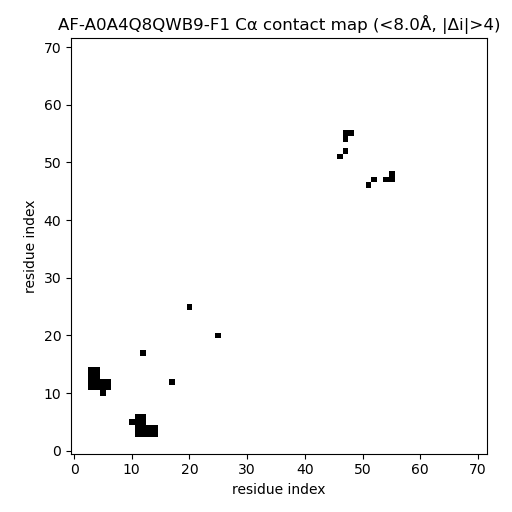LA A N 1
ATOM 524 C CA . ALA A 1 70 ? 4.583 -13.647 5.259 1.00 75.75 70 ALA A CA 1
ATOM 525 C C . ALA A 1 70 ? 4.039 -14.455 4.065 1.00 75.75 70 ALA A C 1
ATOM 527 O O . ALA A 1 70 ? 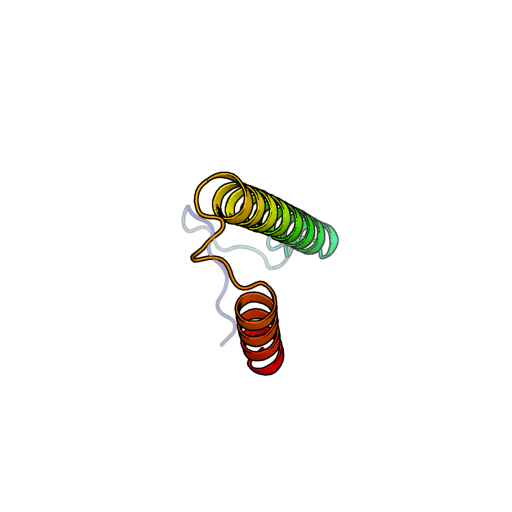4.543 -15.540 3.787 1.00 75.75 70 ALA A O 1
ATOM 528 N N . ALA A 1 71 ? 3.002 -13.952 3.388 1.00 66.88 71 ALA A N 1
ATOM 529 C CA . ALA A 1 71 ? 2.396 -14.576 2.212 1.00 66.88 71 ALA A CA 1
ATOM 530 C C . ALA A 1 71 ? 3.007 -14.104 0.877 1.00 66.88 71 ALA A C 1
ATOM 532 O O . ALA A 1 71 ? 2.584 -14.578 -0.181 1.00 66.88 71 ALA A O 1
ATOM 533 N N . LEU A 1 72 ? 3.953 -13.162 0.927 1.00 63.44 72 LEU A N 1
ATOM 534 C CA . LEU A 1 72 ? 4.657 -12.588 -0.221 1.00 63.44 72 LEU A CA 1
ATOM 535 C C . LEU A 1 72 ? 6.036 -13.236 -0.399 1.00 63.44 72 LEU A C 1
ATOM 537 O O . LEU A 1 72 ? 6.446 -13.396 -1.571 1.00 63.44 72 LEU A O 1
#

Sequence (72 aa):
MSNPGFDAFGEPMTAESVRAPGRASSWLLRAGTGAFWLLVAGIVIARAAYFEAGVFNFDRAVAWAQGLFAAL

pLDDT: mean 75.75, std 12.76, range [40.03, 95.25]

Radius of gyration: 21.48 Å; Cα contacts (8 Å, |Δi|>4): 20; chains: 1; bounding box: 31×29×58 Å

Solvent-accessible surface area (backbone atoms only — not comparable to full-atom values): 4446 Å² total; per-residue (Å²): 132,87,77,76,51,59,45,101,84,68,49,78,48,55,81,79,75,64,65,68,77,50,71,68,59,57,47,50,53,51,52,50,52,51,51,51,53,52,52,51,51,51,53,54,49,50,48,37,50,74,77,37,69,87,76,61,53,67,69,62,53,50,52,51,51,52,52,53,63,73,73,106